Protein AF-A0A1F4C5G9-F1 (afdb_monomer_lite)

Foldseek 3Di:
DDWDDPPPDTEAEEADPCADCQQLLNFDDDDPDQWGHHLQDLYIYGHPLQVQFVLVVQLRNLLSVVLVVQLCVQLVVQVVVLVVVPDPDDVVSVVSNVVSSVCSSNRSSVCSVPPLVSVLVSLLVSNLRSQVAGGNVRHGDDLQNSLCVSCDRRSVNVDDSVRSSVSNVDD

pLDDT: mean 82.85, std 14.0, range [36.97, 96.06]

Radius of gyration: 17.86 Å; chains: 1; bounding box: 40×37×50 Å

Sequence (171 aa):
MKMRNLGLLPVPVFYTERVPSLAAGGAGQGAPSKGGVPWFAPVILLRPECHGNEGILQHELEHVRQWWTSFFLTGGLVILNLCAVRVAFGETFWQAAFLGLWFSWLAHPLLYRASRRYRRWSEIRAYRVQLRYPDTRGVKMSLSAAAELLAGPRYRLGLQFKEARSLLAEE

Secondary structure (DSSP, 8-state):
-EEEEETTEEEEEEE-S---TTTTTT--SSS--SEE--TTSS-EEE-GGGTT-HHHHHHHHHHHHHHHHHHHHHHHHHHHHHHHT-S--H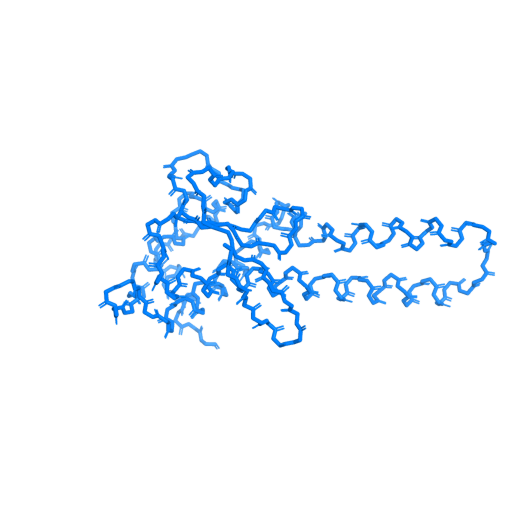HHHHHHHHHHHHHHHHHHHHHHHH-HHHHHHHHHHHHHHHTTSB-TTSPBPPHHHHHHHHHSGGG-----HHHHHHHHH--

Structure (mmCIF, N/CA/C/O backbone):
data_AF-A0A1F4C5G9-F1
#
_entry.id   AF-A0A1F4C5G9-F1
#
loop_
_atom_site.group_PDB
_atom_site.id
_atom_site.type_symbol
_atom_site.label_atom_id
_atom_site.label_alt_id
_atom_site.label_comp_id
_atom_site.label_asym_id
_atom_site.label_entity_id
_atom_site.label_seq_id
_atom_site.pdbx_PDB_ins_code
_atom_site.Cartn_x
_atom_site.Cartn_y
_atom_site.Cartn_z
_atom_site.occupancy
_atom_site.B_iso_or_equiv
_atom_site.auth_seq_id
_atom_site.auth_comp_id
_atom_site.auth_asym_id
_atom_site.auth_atom_id
_atom_site.pdbx_PDB_model_num
ATOM 1 N N . MET A 1 1 ? -2.512 -21.180 5.631 1.00 71.12 1 MET A N 1
ATOM 2 C CA . MET A 1 1 ? -2.436 -20.244 4.487 1.00 71.12 1 MET A CA 1
ATOM 3 C C . MET A 1 1 ? -3.842 -20.050 3.948 1.00 71.12 1 MET A C 1
ATOM 5 O O . MET A 1 1 ? -4.538 -21.046 3.795 1.00 71.12 1 MET A O 1
ATOM 9 N N . LYS A 1 2 ? -4.275 -18.810 3.704 1.00 79.38 2 LYS A N 1
ATOM 10 C CA . LYS A 1 2 ? -5.558 -18.507 3.047 1.00 79.38 2 LYS A CA 1
ATOM 11 C C . LYS A 1 2 ? -5.278 -17.727 1.767 1.00 79.38 2 LYS A C 1
ATOM 13 O O . LYS A 1 2 ? -4.399 -16.875 1.762 1.00 79.38 2 LYS A O 1
ATOM 18 N N . MET A 1 3 ? -6.011 -18.017 0.700 1.00 79.88 3 MET A N 1
ATOM 19 C CA . MET A 1 3 ? -5.901 -17.284 -0.561 1.00 79.88 3 MET A CA 1
ATOM 20 C C . MET A 1 3 ? -6.998 -16.225 -0.630 1.00 79.88 3 MET A C 1
ATOM 22 O O . MET A 1 3 ? -8.155 -16.499 -0.298 1.00 79.88 3 MET A O 1
ATOM 26 N N . ARG A 1 4 ? -6.638 -15.011 -1.041 1.00 86.12 4 ARG A N 1
ATOM 27 C CA . ARG A 1 4 ? -7.590 -13.955 -1.406 1.00 86.12 4 ARG A CA 1
ATOM 28 C C . ARG A 1 4 ? -7.362 -13.560 -2.856 1.00 86.12 4 ARG A C 1
ATOM 30 O O . ARG A 1 4 ? -6.245 -13.658 -3.342 1.00 86.12 4 ARG A O 1
ATOM 37 N N . ASN A 1 5 ? -8.413 -13.105 -3.525 1.00 79.19 5 ASN A N 1
ATOM 38 C CA . ASN A 1 5 ? -8.326 -12.669 -4.913 1.00 79.19 5 ASN A CA 1
ATOM 39 C C . ASN A 1 5 ? -8.443 -11.150 -4.968 1.00 79.19 5 ASN A C 1
ATOM 41 O O . ASN A 1 5 ? -9.412 -10.582 -4.463 1.00 79.19 5 ASN A O 1
ATOM 45 N N . LEU A 1 6 ? -7.465 -10.505 -5.597 1.00 74.75 6 LEU A N 1
ATOM 46 C CA . LEU A 1 6 ? -7.537 -9.105 -5.987 1.00 74.75 6 LEU A CA 1
ATOM 47 C C . LEU A 1 6 ? -7.782 -9.054 -7.500 1.00 74.75 6 LEU A C 1
ATOM 49 O O . LEU A 1 6 ? -6.847 -9.022 -8.302 1.00 74.75 6 LEU A O 1
ATOM 53 N N . GLY A 1 7 ? -9.053 -9.127 -7.896 1.00 81.00 7 GLY A N 1
ATOM 54 C CA . GLY A 1 7 ? -9.411 -9.415 -9.286 1.00 81.00 7 GLY A CA 1
ATOM 55 C C . GLY A 1 7 ? -8.933 -10.817 -9.673 1.00 81.00 7 GLY A C 1
ATOM 56 O O . GLY A 1 7 ? -9.350 -11.794 -9.058 1.00 81.00 7 GLY A O 1
ATOM 57 N N . LEU A 1 8 ? -8.032 -10.905 -10.654 1.00 74.88 8 LEU A N 1
ATOM 58 C CA . LEU A 1 8 ? -7.428 -12.166 -11.109 1.00 74.88 8 LEU A CA 1
ATOM 59 C C . LEU A 1 8 ? -6.122 -12.525 -10.380 1.00 74.88 8 LEU A C 1
ATOM 61 O O . LEU A 1 8 ? -5.556 -13.583 -10.638 1.00 74.88 8 LEU A O 1
ATOM 65 N N . LEU A 1 9 ? -5.622 -11.657 -9.493 1.00 81.38 9 LEU A N 1
ATOM 66 C CA . LEU A 1 9 ? -4.336 -11.861 -8.831 1.00 81.38 9 LEU A CA 1
ATOM 67 C C . LEU A 1 9 ? -4.530 -12.586 -7.492 1.00 81.38 9 LEU A C 1
ATOM 69 O O . LEU A 1 9 ? -5.156 -12.021 -6.585 1.00 81.38 9 LEU A O 1
ATOM 73 N N . PRO A 1 10 ? -4.003 -13.814 -7.338 1.00 84.50 10 PRO A N 1
ATOM 74 C CA . PRO A 1 10 ? -4.024 -14.509 -6.064 1.00 84.50 10 PRO A CA 1
ATOM 75 C C . PRO A 1 10 ? -3.060 -13.838 -5.078 1.00 84.50 10 PRO A C 1
ATOM 77 O O . PRO A 1 10 ? -1.890 -13.616 -5.380 1.00 84.50 10 PRO A O 1
ATOM 80 N N . VAL A 1 11 ? -3.548 -13.552 -3.875 1.00 88.62 11 VAL A N 1
ATOM 81 C CA . VAL A 1 11 ? -2.787 -12.959 -2.775 1.00 88.62 11 VAL A CA 1
ATOM 82 C C . VAL A 1 11 ? -2.706 -13.971 -1.632 1.00 88.62 11 VAL A C 1
ATOM 84 O O . VAL A 1 11 ? -3.717 -14.230 -0.964 1.00 88.62 11 VAL A O 1
ATOM 87 N N . PRO A 1 12 ? -1.523 -14.564 -1.393 1.00 89.00 12 PRO A N 1
ATOM 88 C CA . PRO A 1 12 ? -1.303 -15.434 -0.251 1.00 89.00 12 PRO A CA 1
ATOM 89 C C . PRO A 1 12 ? -1.381 -14.648 1.060 1.00 89.00 12 PRO A C 1
ATOM 91 O O . PRO A 1 12 ? -0.717 -13.623 1.228 1.00 89.00 12 PRO A O 1
ATOM 94 N N . VAL A 1 13 ? -2.168 -15.158 2.005 1.00 89.12 13 VAL A 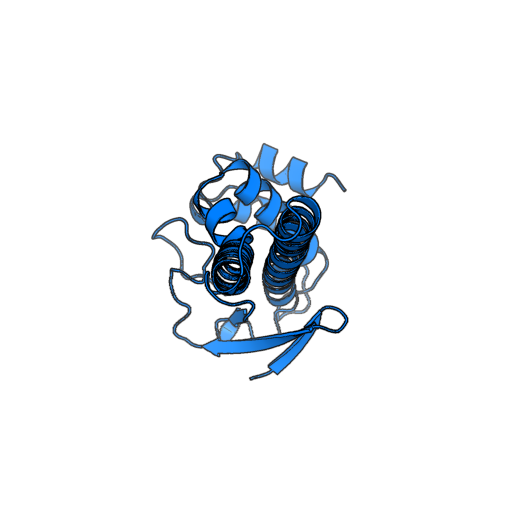N 1
ATOM 95 C CA . VAL A 1 13 ? -2.279 -14.634 3.369 1.00 89.12 13 VAL A CA 1
ATOM 96 C C . VAL A 1 13 ? -1.735 -15.673 4.345 1.00 89.12 13 VAL A C 1
ATOM 98 O O . VAL A 1 13 ? -2.239 -16.804 4.435 1.00 89.12 13 VAL A O 1
ATOM 101 N N . PHE A 1 14 ? -0.715 -15.280 5.102 1.00 88.81 14 PHE A N 1
ATOM 102 C CA . PHE A 1 14 ? -0.106 -16.090 6.148 1.00 88.81 14 PHE A CA 1
ATOM 103 C C . PHE A 1 14 ? -0.348 -15.461 7.513 1.00 88.81 14 PHE A C 1
ATOM 105 O O . PHE A 1 14 ? -0.198 -14.255 7.695 1.00 88.81 14 PHE A O 1
ATOM 112 N N . TYR A 1 15 ? -0.688 -16.308 8.478 1.00 86.56 15 TYR A N 1
ATOM 113 C CA . TYR A 1 15 ? -0.781 -15.928 9.878 1.00 86.56 15 TYR A CA 1
ATOM 114 C C . TYR A 1 15 ? 0.490 -16.401 10.576 1.00 86.56 15 TYR A C 1
ATOM 116 O O . TYR A 1 15 ? 0.819 -17.584 10.506 1.00 86.56 15 TYR A O 1
ATOM 124 N N . THR A 1 16 ? 1.236 -15.482 11.181 1.00 84.81 16 THR A N 1
ATOM 125 C CA . THR A 1 16 ? 2.522 -15.774 11.819 1.00 84.81 16 THR A CA 1
ATOM 126 C C . THR A 1 16 ? 2.743 -14.882 13.031 1.00 84.81 16 THR A C 1
ATOM 128 O O . THR A 1 16 ? 2.442 -13.690 13.007 1.00 84.81 16 THR A O 1
ATOM 131 N N . GLU A 1 17 ? 3.316 -15.450 14.091 1.00 81.00 17 GLU A N 1
ATOM 132 C CA . GLU A 1 17 ? 3.724 -14.701 15.287 1.00 81.00 17 GLU A CA 1
ATOM 133 C C . GLU A 1 17 ? 4.866 -13.716 14.997 1.00 81.00 17 GLU A C 1
ATOM 135 O O . GLU A 1 17 ? 5.047 -12.700 15.677 1.00 81.00 17 GLU A O 1
ATOM 140 N N . ARG A 1 18 ? 5.640 -14.008 13.945 1.00 74.75 18 ARG A N 1
ATOM 141 C CA . ARG A 1 18 ? 6.788 -13.218 13.503 1.00 74.75 18 ARG A CA 1
ATOM 142 C C . ARG A 1 18 ? 6.415 -12.422 12.261 1.00 74.75 18 ARG A C 1
ATOM 144 O O . ARG A 1 18 ? 6.806 -12.780 11.153 1.00 74.75 18 ARG A O 1
ATOM 151 N N . VAL A 1 19 ? 5.673 -11.333 12.446 1.00 69.19 19 VAL A N 1
ATOM 152 C CA . VAL A 1 19 ? 5.520 -10.309 11.402 1.00 69.19 19 VAL A CA 1
ATOM 153 C C . VAL A 1 19 ? 6.820 -9.493 11.373 1.00 69.19 19 VAL A C 1
ATOM 155 O O . VAL A 1 19 ? 7.129 -8.834 12.370 1.00 69.19 19 VAL A O 1
ATOM 158 N N . PRO A 1 20 ? 7.623 -9.545 10.291 1.00 62.38 20 PRO A N 1
ATOM 159 C CA . PRO A 1 20 ? 8.875 -8.803 10.224 1.00 62.38 20 PRO A CA 1
ATOM 160 C C . PRO A 1 20 ? 8.619 -7.307 10.412 1.00 62.38 20 PRO A C 1
ATOM 162 O O . PRO A 1 20 ? 7.691 -6.756 9.817 1.00 62.38 20 PRO A O 1
ATOM 165 N N . SER A 1 21 ? 9.490 -6.619 11.152 1.00 53.44 21 SER A N 1
ATOM 166 C CA . SER A 1 21 ? 9.451 -5.151 11.279 1.00 53.44 21 SER A CA 1
ATOM 167 C C . SER A 1 21 ? 9.504 -4.436 9.919 1.00 53.44 21 SER A C 1
ATOM 169 O O . SER A 1 21 ? 9.037 -3.310 9.789 1.00 53.44 21 SER A O 1
ATOM 171 N N . LEU A 1 22 ? 10.033 -5.113 8.892 1.00 49.50 22 LEU A N 1
ATOM 172 C CA . LEU A 1 22 ? 10.102 -4.654 7.505 1.00 49.50 22 LEU A CA 1
ATOM 173 C C . LEU A 1 22 ? 8.849 -4.957 6.661 1.00 49.50 22 LEU A C 1
ATOM 175 O O . LEU A 1 22 ? 8.696 -4.351 5.606 1.00 49.50 22 LEU A O 1
ATOM 179 N N . ALA A 1 23 ? 7.977 -5.880 7.084 1.00 47.69 23 ALA A N 1
ATOM 180 C CA . ALA A 1 23 ? 6.657 -6.079 6.471 1.00 47.69 23 ALA A CA 1
ATOM 181 C C . ALA A 1 23 ? 5.646 -5.056 7.006 1.00 47.69 23 ALA A C 1
ATOM 183 O O . ALA A 1 23 ? 4.705 -4.662 6.332 1.00 47.69 23 ALA A O 1
ATOM 184 N N . ALA A 1 24 ? 5.885 -4.563 8.216 1.00 49.09 24 ALA A N 1
ATOM 185 C CA . ALA A 1 24 ? 5.101 -3.530 8.859 1.00 49.09 24 ALA A CA 1
ATOM 186 C C . ALA A 1 24 ? 5.448 -2.127 8.339 1.00 49.09 24 ALA A C 1
ATOM 188 O O . ALA A 1 24 ? 5.983 -1.336 9.109 1.00 49.09 24 ALA A O 1
ATOM 189 N N . GLY A 1 25 ? 5.184 -1.828 7.059 1.00 44.47 25 GLY A N 1
ATOM 190 C CA . GLY A 1 25 ? 5.219 -0.461 6.512 1.00 44.47 25 GLY A CA 1
ATOM 191 C C . GLY A 1 25 ? 6.369 0.377 7.072 1.00 44.47 25 GLY A C 1
ATOM 192 O O . GLY A 1 25 ? 6.144 1.292 7.857 1.00 44.47 25 GLY A O 1
ATOM 193 N N . GLY A 1 26 ? 7.607 -0.020 6.750 1.00 40.69 26 GLY A N 1
ATOM 194 C CA . GLY A 1 26 ? 8.842 0.389 7.424 1.00 40.69 26 GLY A CA 1
ATOM 195 C C . GLY A 1 26 ? 8.910 1.857 7.858 1.00 40.69 26 GLY A C 1
ATOM 196 O O . GLY A 1 26 ? 9.412 2.731 7.143 1.00 40.69 26 GLY A O 1
ATOM 197 N N . ALA A 1 27 ? 8.490 2.118 9.090 1.00 37.22 27 ALA A N 1
ATOM 198 C CA . ALA A 1 27 ? 8.728 3.350 9.809 1.00 37.22 27 ALA A CA 1
ATOM 199 C C . ALA A 1 27 ? 8.498 3.106 11.315 1.00 37.22 27 ALA A C 1
ATOM 201 O O . ALA A 1 27 ? 7.441 2.670 11.744 1.00 37.22 27 ALA A O 1
ATOM 202 N N . GLY A 1 28 ? 9.545 3.338 12.112 1.00 40.69 28 GLY A N 1
ATOM 203 C CA . GLY A 1 28 ? 9.494 3.362 13.577 1.00 40.69 28 GLY A CA 1
ATOM 204 C C . GLY A 1 28 ? 9.604 2.008 14.290 1.00 40.69 28 GLY A C 1
ATOM 205 O O . GLY A 1 28 ? 8.763 1.127 14.147 1.00 40.69 28 GLY A O 1
ATOM 206 N N . GLN A 1 29 ? 10.624 1.879 15.145 1.00 36.97 29 GLN A N 1
ATOM 207 C CA . GLN A 1 29 ? 10.524 1.043 16.345 1.00 36.97 29 GLN A CA 1
ATOM 208 C C . GLN A 1 29 ? 9.420 1.649 17.230 1.00 36.97 29 GLN A C 1
ATOM 210 O O . GLN A 1 29 ? 9.436 2.862 17.435 1.00 36.97 29 GLN A O 1
ATOM 215 N N . GLY A 1 30 ? 8.465 0.854 17.731 1.00 40.16 30 GLY A N 1
ATOM 216 C CA . GLY A 1 30 ? 7.550 1.357 18.769 1.00 40.16 30 GLY A CA 1
ATOM 217 C C . GLY A 1 30 ? 6.138 0.776 18.882 1.00 40.16 30 GLY A C 1
ATOM 218 O O . GLY A 1 30 ? 5.445 1.144 19.820 1.00 40.16 30 GLY A O 1
ATOM 219 N N . ALA A 1 31 ? 5.679 -0.126 18.011 1.00 38.78 31 ALA A N 1
ATOM 220 C CA . ALA A 1 31 ? 4.435 -0.867 18.261 1.00 38.78 31 ALA A CA 1
ATOM 221 C C . ALA A 1 31 ? 4.433 -2.213 17.521 1.00 38.78 31 ALA A C 1
ATOM 223 O O . ALA A 1 31 ? 4.882 -2.258 16.371 1.00 38.78 31 ALA A O 1
ATOM 224 N N . PRO A 1 32 ? 3.927 -3.307 18.121 1.00 47.75 32 PRO A N 1
ATOM 225 C CA . PRO A 1 32 ? 3.724 -4.551 17.393 1.00 47.75 32 PRO A CA 1
ATOM 226 C C . PRO A 1 32 ? 2.718 -4.298 16.266 1.00 47.75 32 PRO A C 1
ATOM 228 O O . PRO A 1 32 ? 1.563 -3.942 16.499 1.00 47.75 32 PRO A O 1
ATOM 231 N N . SER A 1 33 ? 3.157 -4.460 15.019 1.00 59.88 33 SER A N 1
ATOM 232 C CA . SER A 1 33 ? 2.243 -4.410 13.887 1.00 59.88 33 SER A CA 1
ATOM 233 C C . SER A 1 33 ? 1.288 -5.596 13.954 1.00 59.88 33 SER A C 1
ATOM 235 O O . SER A 1 33 ? 1.692 -6.732 14.212 1.00 59.88 33 SER A O 1
ATOM 237 N N . LYS A 1 34 ? 0.002 -5.328 13.728 1.00 67.75 34 LYS A N 1
ATOM 238 C CA . LYS A 1 34 ? -1.028 -6.366 13.594 1.00 67.75 34 LYS A CA 1
ATOM 239 C C . LYS A 1 34 ? -0.889 -7.158 12.285 1.00 67.75 34 LYS A C 1
ATOM 241 O O . LYS A 1 34 ? -1.338 -8.298 12.194 1.00 67.75 34 LYS A O 1
ATOM 246 N N . GLY A 1 35 ? -0.217 -6.567 11.303 1.00 69.88 35 GLY A N 1
ATOM 247 C CA . GLY A 1 35 ? 0.036 -7.138 9.994 1.00 69.88 35 GLY A CA 1
ATOM 248 C C . GLY A 1 35 ? 0.973 -6.270 9.165 1.00 69.88 35 GLY A C 1
ATOM 249 O O . GLY A 1 35 ? 1.473 -5.244 9.651 1.00 69.88 35 GLY A O 1
ATOM 250 N N . GLY A 1 36 ? 1.257 -6.739 7.956 1.00 71.56 36 GLY A N 1
ATOM 251 C CA . GLY A 1 36 ? 2.043 -6.010 6.981 1.00 71.56 36 GLY A CA 1
ATOM 252 C C . GLY A 1 36 ? 2.280 -6.780 5.681 1.00 71.56 36 GLY A C 1
ATOM 253 O O . GLY A 1 36 ? 2.262 -8.016 5.657 1.00 71.56 36 GLY A O 1
ATOM 254 N N . VAL A 1 37 ? 2.581 -6.041 4.616 1.00 68.06 37 VAL A N 1
ATOM 255 C CA . VAL A 1 37 ? 3.078 -6.574 3.342 1.00 68.06 37 VAL A CA 1
ATOM 256 C C . VAL A 1 37 ? 4.610 -6.492 3.322 1.00 68.06 37 VAL A C 1
ATOM 258 O O . VAL A 1 37 ? 5.166 -5.399 3.463 1.00 68.06 37 VAL A O 1
ATOM 261 N N . PRO A 1 38 ? 5.341 -7.613 3.159 1.00 67.19 38 PRO A N 1
ATOM 262 C CA . PRO A 1 38 ? 6.789 -7.597 3.004 1.00 67.19 38 PRO A CA 1
ATOM 263 C C . PRO A 1 38 ? 7.208 -6.676 1.862 1.00 67.19 38 PRO A C 1
ATOM 265 O O . PRO A 1 38 ? 6.656 -6.732 0.768 1.00 67.19 38 PRO A O 1
ATOM 268 N N . TRP A 1 39 ? 8.252 -5.880 2.083 1.00 66.44 39 TRP A N 1
ATOM 269 C CA . TRP A 1 39 ? 8.747 -4.944 1.071 1.00 66.44 39 TRP A CA 1
ATOM 270 C C . TRP A 1 39 ? 9.137 -5.608 -0.261 1.00 66.44 39 TRP A C 1
ATOM 272 O O . TRP A 1 39 ? 9.170 -4.930 -1.277 1.00 66.44 39 TRP A O 1
ATOM 282 N N . PHE A 1 40 ? 9.433 -6.908 -0.276 1.00 68.31 40 PHE A N 1
ATOM 283 C CA . PHE A 1 40 ? 9.900 -7.636 -1.457 1.00 68.31 40 PHE A CA 1
ATOM 284 C C . PHE A 1 40 ? 8.831 -8.510 -2.127 1.00 68.31 40 PHE A C 1
ATOM 286 O O . PHE A 1 40 ? 9.151 -9.151 -3.125 1.00 68.31 40 PHE A O 1
ATOM 293 N N . ALA A 1 41 ? 7.599 -8.595 -1.606 1.00 76.25 41 ALA A N 1
ATOM 294 C CA . ALA A 1 41 ? 6.600 -9.508 -2.165 1.00 76.25 41 ALA A CA 1
ATOM 295 C C . ALA A 1 41 ? 5.145 -9.060 -1.923 1.00 76.25 41 ALA A C 1
ATOM 297 O O . ALA A 1 41 ? 4.825 -8.626 -0.817 1.00 76.25 41 ALA A O 1
ATOM 298 N N . PRO A 1 42 ? 4.234 -9.268 -2.898 1.00 84.94 42 PRO A N 1
ATOM 299 C CA . PRO A 1 42 ? 2.795 -9.026 -2.757 1.00 84.94 42 PRO A CA 1
ATOM 300 C C . PRO A 1 42 ? 2.105 -10.139 -1.944 1.00 84.94 42 PRO A C 1
ATOM 302 O O . PRO A 1 42 ? 1.192 -10.818 -2.410 1.00 84.94 42 PRO A O 1
ATOM 305 N N . VAL A 1 43 ? 2.576 -10.352 -0.718 1.00 87.31 43 VAL A N 1
ATOM 306 C CA . VAL A 1 43 ? 2.092 -11.360 0.232 1.00 87.31 43 VAL A CA 1
ATOM 307 C C . VAL A 1 43 ? 1.619 -10.649 1.491 1.00 87.31 43 VAL A C 1
ATOM 309 O O . VAL A 1 43 ? 2.223 -9.668 1.907 1.00 87.31 43 VAL A O 1
ATOM 312 N N . ILE A 1 44 ? 0.564 -11.143 2.131 1.00 88.69 44 ILE A N 1
ATOM 313 C CA . ILE A 1 44 ? 0.067 -10.559 3.378 1.00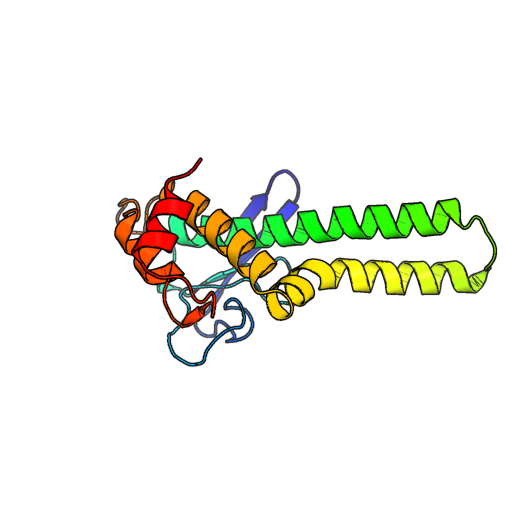 88.69 44 ILE A CA 1
ATOM 314 C C . ILE A 1 44 ? 0.516 -11.419 4.555 1.00 88.69 44 ILE A C 1
ATOM 316 O O . ILE A 1 44 ? 0.237 -12.620 4.599 1.00 88.69 44 ILE A O 1
ATOM 320 N N . LEU A 1 45 ? 1.172 -10.792 5.532 1.00 88.19 45 LEU A N 1
ATOM 321 C CA . LEU A 1 45 ? 1.520 -11.403 6.811 1.00 88.19 45 LEU A CA 1
ATOM 322 C C . LEU A 1 45 ? 0.689 -10.753 7.919 1.00 88.19 45 LEU A C 1
ATOM 324 O O . LEU A 1 45 ? 0.812 -9.557 8.166 1.00 88.19 45 LEU A O 1
ATOM 328 N N . LEU A 1 46 ? -0.141 -11.533 8.605 1.00 86.19 46 LEU A N 1
ATOM 329 C CA . LEU A 1 46 ? -0.951 -11.078 9.739 1.00 86.19 46 LEU A CA 1
ATOM 330 C C . LEU A 1 46 ? -0.541 -11.804 11.020 1.00 86.19 46 LEU A C 1
ATOM 332 O O . LEU A 1 46 ? -0.106 -12.955 10.974 1.00 86.19 46 LEU A O 1
ATOM 336 N N . ARG A 1 47 ? -0.739 -11.171 12.180 1.00 85.50 47 ARG A N 1
ATOM 337 C CA . ARG A 1 47 ? -0.699 -11.898 13.458 1.00 85.50 47 ARG A CA 1
ATOM 338 C C . ARG A 1 47 ? -1.896 -12.843 13.568 1.00 85.50 47 ARG A C 1
ATOM 340 O O . ARG A 1 47 ? -2.970 -12.491 13.070 1.00 85.50 47 ARG A O 1
ATOM 347 N N . PRO A 1 48 ? -1.772 -13.997 14.246 1.00 86.06 48 PRO A N 1
ATOM 348 C CA . PRO A 1 48 ? -2.894 -14.919 14.437 1.00 86.06 48 PRO A CA 1
ATOM 349 C C . PRO A 1 48 ? -4.118 -14.266 15.092 1.00 86.06 48 PRO A C 1
ATOM 351 O O . PRO A 1 48 ? -5.244 -14.547 14.697 1.00 86.06 48 PRO A O 1
ATOM 354 N N . GLU A 1 49 ? -3.908 -13.296 15.984 1.00 82.94 49 GLU A N 1
ATOM 355 C CA . GLU A 1 49 ? -4.961 -12.482 16.618 1.00 82.94 49 GLU A CA 1
ATOM 356 C C . GLU A 1 49 ? -5.853 -11.720 15.618 1.00 82.94 49 GLU A C 1
ATOM 358 O O . GLU A 1 49 ? -6.976 -11.332 15.930 1.00 82.94 49 GLU A O 1
ATOM 363 N N . CYS A 1 50 ? -5.355 -11.474 14.403 1.00 84.88 50 CYS A N 1
ATOM 364 C CA . CYS A 1 50 ? -6.086 -10.780 13.344 1.00 84.88 50 CYS A CA 1
ATOM 365 C C . CYS A 1 50 ? -6.906 -11.734 12.470 1.00 84.88 50 CYS A C 1
ATOM 367 O O . CYS A 1 50 ? -7.478 -11.313 11.461 1.00 84.88 50 CYS A O 1
ATOM 369 N N . HIS A 1 51 ? -6.961 -13.021 12.813 1.00 85.69 51 HIS A N 1
ATOM 370 C CA . HIS A 1 51 ? -7.802 -13.974 12.111 1.00 85.69 51 HIS A CA 1
ATOM 371 C C . HIS A 1 51 ? -9.276 -13.553 12.215 1.00 85.69 51 HIS A C 1
ATOM 373 O O . HIS A 1 51 ? -9.810 -13.368 13.303 1.00 85.69 51 HIS A O 1
ATOM 379 N N . GLY A 1 52 ? -9.928 -13.360 11.066 1.00 85.06 52 GLY A N 1
ATOM 380 C CA . GLY A 1 52 ? -11.296 -12.834 10.996 1.00 85.06 52 GLY A CA 1
ATOM 381 C C . GLY A 1 52 ? -11.417 -11.306 11.079 1.00 85.06 52 GLY A C 1
ATOM 382 O O . GLY A 1 52 ? -12.526 -10.795 10.984 1.00 85.06 52 GLY A O 1
ATOM 383 N N . ASN A 1 53 ? -10.313 -10.558 11.209 1.00 89.25 53 ASN A N 1
ATOM 384 C CA . ASN A 1 53 ? -10.341 -9.097 11.128 1.00 89.25 53 ASN A CA 1
ATOM 385 C C . ASN A 1 53 ? -10.347 -8.646 9.659 1.00 89.25 53 ASN A C 1
ATOM 387 O O . ASN A 1 53 ? -9.288 -8.469 9.050 1.00 89.25 53 ASN A O 1
ATOM 391 N N . GLU A 1 54 ? -11.535 -8.482 9.079 1.00 91.75 54 GLU A N 1
ATOM 392 C CA . GLU A 1 54 ? -11.664 -8.113 7.666 1.00 91.75 54 GLU A CA 1
ATOM 393 C C . GLU A 1 54 ? -11.141 -6.692 7.404 1.00 91.75 54 GLU A C 1
ATOM 395 O O . GLU A 1 54 ? -10.494 -6.465 6.389 1.00 91.75 54 GLU A O 1
ATOM 400 N N . GLY A 1 55 ? -11.305 -5.759 8.347 1.00 90.38 55 GLY A N 1
ATOM 401 C CA . GLY A 1 55 ? -10.742 -4.408 8.260 1.00 90.38 55 GLY A CA 1
ATOM 402 C C . GLY A 1 55 ? -9.229 -4.393 8.045 1.00 90.38 55 GLY A C 1
ATOM 403 O O . GLY A 1 55 ? -8.743 -3.770 7.100 1.00 90.38 55 GLY A O 1
ATOM 404 N N . ILE A 1 56 ? -8.476 -5.099 8.892 1.00 89.56 56 ILE A N 1
ATOM 405 C CA . ILE A 1 56 ? -7.012 -5.184 8.764 1.00 89.56 56 ILE A CA 1
ATOM 406 C C . ILE A 1 56 ? -6.624 -5.930 7.489 1.00 89.56 56 ILE A C 1
ATOM 408 O O . ILE A 1 56 ? -5.709 -5.514 6.789 1.00 89.56 56 ILE A O 1
ATOM 412 N N . LEU A 1 57 ? -7.325 -7.011 7.147 1.00 90.38 57 LEU A N 1
ATOM 413 C CA . LEU A 1 57 ? -7.038 -7.735 5.913 1.00 90.38 57 LEU A CA 1
ATOM 414 C C . LEU A 1 57 ? -7.196 -6.838 4.675 1.00 90.38 57 LEU A C 1
ATOM 416 O O . LEU A 1 57 ? -6.355 -6.876 3.780 1.00 90.38 57 LEU A O 1
ATOM 420 N N . GLN A 1 58 ? -8.253 -6.030 4.626 1.00 91.69 58 GLN A N 1
ATOM 421 C CA . GLN A 1 58 ? -8.528 -5.135 3.504 1.00 91.69 58 GLN A CA 1
ATOM 422 C C . GLN A 1 58 ? -7.536 -3.966 3.434 1.00 91.69 58 GLN A C 1
ATOM 424 O O . GLN A 1 58 ? -7.168 -3.551 2.337 1.00 91.69 58 GLN A O 1
ATOM 429 N N . HIS A 1 59 ? -7.031 -3.498 4.581 1.00 92.12 59 HIS A N 1
ATOM 430 C CA . HIS A 1 59 ? -5.903 -2.562 4.640 1.00 92.12 59 HIS A CA 1
ATOM 431 C C . HIS A 1 59 ? -4.664 -3.132 3.931 1.00 92.12 59 HIS A C 1
ATOM 433 O O . HIS A 1 59 ? -4.117 -2.512 3.022 1.00 92.12 59 HIS A O 1
ATOM 439 N N . GLU A 1 60 ? -4.251 -4.349 4.294 1.00 89.94 60 GLU A N 1
ATOM 440 C CA . GLU A 1 60 ? -3.064 -4.979 3.701 1.00 89.94 60 GLU A CA 1
ATOM 441 C C . GLU A 1 60 ? -3.279 -5.353 2.223 1.00 89.94 60 GLU A C 1
ATOM 443 O O . GLU A 1 60 ? -2.365 -5.240 1.405 1.00 89.94 60 GLU A O 1
ATOM 448 N N . LEU A 1 61 ? -4.501 -5.745 1.841 1.00 91.38 61 LEU A N 1
ATOM 449 C CA . LEU A 1 61 ? -4.860 -5.980 0.437 1.00 91.38 61 LEU A CA 1
ATOM 450 C C . LEU A 1 61 ? -4.736 -4.713 -0.410 1.00 91.38 61 LEU A C 1
ATOM 452 O O . LEU A 1 61 ? -4.326 -4.801 -1.568 1.00 91.38 61 LEU A O 1
ATOM 456 N N . GLU A 1 62 ? -5.049 -3.542 0.145 1.00 92.94 62 GLU A N 1
ATOM 457 C CA . GLU A 1 62 ? -4.864 -2.275 -0.557 1.00 92.94 62 GLU A CA 1
ATOM 458 C C . GLU A 1 62 ? -3.374 -1.987 -0.80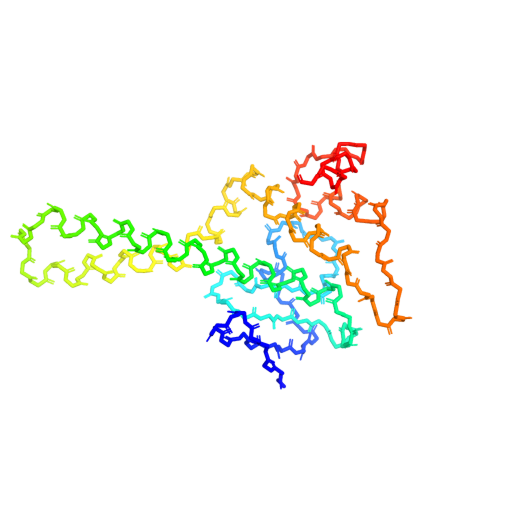6 1.00 92.94 62 GLU A C 1
ATOM 460 O O . GLU A 1 62 ? -3.018 -1.554 -1.900 1.00 92.94 62 GLU A O 1
ATOM 465 N N . HIS A 1 63 ? -2.472 -2.324 0.119 1.00 91.75 63 HIS A N 1
ATOM 466 C CA . HIS A 1 63 ? -1.030 -2.244 -0.148 1.00 91.75 63 HIS A CA 1
ATOM 467 C C . HIS A 1 63 ? -0.575 -3.228 -1.229 1.00 91.75 63 HIS A C 1
ATOM 469 O O . HIS A 1 63 ? 0.190 -2.850 -2.116 1.00 91.75 63 HIS A O 1
ATOM 475 N N . VAL A 1 64 ? -1.098 -4.459 -1.241 1.00 91.75 64 VAL A N 1
ATOM 476 C CA . VAL A 1 64 ? -0.837 -5.405 -2.341 1.00 91.75 64 VAL A CA 1
ATOM 477 C C . VAL A 1 64 ? -1.365 -4.864 -3.676 1.00 91.75 64 VAL A C 1
ATOM 479 O O . VAL A 1 64 ? -0.694 -4.969 -4.705 1.00 91.75 64 VAL A O 1
ATOM 482 N N . ARG A 1 65 ? -2.533 -4.214 -3.680 1.00 92.25 65 ARG A N 1
ATOM 483 C CA . ARG A 1 65 ? -3.079 -3.543 -4.865 1.00 92.25 65 ARG A CA 1
ATOM 484 C C . ARG A 1 65 ? -2.182 -2.408 -5.339 1.00 92.25 65 ARG A C 1
ATOM 486 O O . ARG A 1 65 ? -1.931 -2.299 -6.540 1.00 92.25 65 ARG A O 1
ATOM 493 N N . GLN A 1 66 ? -1.696 -1.568 -4.433 1.00 92.94 66 GLN A N 1
ATOM 494 C CA . GLN A 1 66 ? -0.761 -0.488 -4.749 1.00 92.94 66 GLN A CA 1
ATOM 495 C C . GLN A 1 66 ? 0.562 -1.036 -5.290 1.00 92.94 66 GLN A C 1
ATOM 497 O O . GLN A 1 66 ? 1.117 -0.459 -6.228 1.00 92.94 66 GLN A O 1
ATOM 502 N N . TRP A 1 67 ? 1.028 -2.164 -4.751 1.00 92.94 67 TRP A N 1
ATOM 503 C CA . TRP A 1 67 ? 2.215 -2.872 -5.211 1.00 92.94 67 TRP A CA 1
ATOM 504 C C . TRP A 1 67 ? 2.052 -3.311 -6.672 1.00 92.94 67 TRP A C 1
ATOM 506 O O . TRP A 1 67 ? 2.815 -2.868 -7.529 1.00 92.94 67 TRP A O 1
ATOM 516 N N . TRP A 1 68 ? 0.985 -4.054 -6.991 1.00 92.44 68 TRP A N 1
ATOM 517 C CA . TRP A 1 68 ? 0.703 -4.493 -8.364 1.00 92.44 68 TRP A CA 1
ATOM 518 C C . TRP A 1 68 ? 0.449 -3.329 -9.319 1.00 92.44 68 TRP A C 1
ATOM 520 O O . TRP A 1 68 ? 0.938 -3.334 -10.444 1.00 92.44 68 TRP A O 1
ATOM 530 N N . THR A 1 69 ? -0.271 -2.300 -8.868 1.00 92.31 69 THR A N 1
ATOM 531 C CA . THR A 1 69 ? -0.515 -1.093 -9.672 1.00 92.31 69 THR A CA 1
ATOM 532 C C . THR A 1 69 ? 0.805 -0.415 -10.037 1.00 92.31 69 THR A C 1
ATOM 534 O O . THR A 1 69 ? 1.017 -0.062 -11.193 1.00 92.31 69 THR A O 1
ATOM 537 N N . SER A 1 70 ? 1.717 -0.274 -9.070 1.00 92.00 70 SER A N 1
ATOM 538 C CA . SER A 1 70 ? 3.045 0.303 -9.301 1.00 92.00 70 SER A CA 1
ATOM 539 C C . SER A 1 70 ? 3.881 -0.578 -10.229 1.00 92.00 70 SER A C 1
ATOM 541 O O . SER A 1 70 ? 4.520 -0.054 -11.141 1.00 92.00 70 SER A O 1
ATOM 543 N N . PHE A 1 71 ? 3.835 -1.900 -10.043 1.00 92.81 71 PHE A N 1
ATOM 544 C CA . PHE A 1 71 ? 4.528 -2.868 -10.889 1.00 92.81 71 PHE A CA 1
ATOM 545 C C . PHE A 1 71 ? 4.075 -2.776 -12.349 1.00 92.81 71 PHE A C 1
ATOM 547 O O . PHE A 1 71 ? 4.908 -2.580 -13.226 1.00 92.81 71 PHE A O 1
ATOM 554 N N . PHE A 1 72 ? 2.769 -2.841 -12.625 1.00 93.62 72 PHE A N 1
ATOM 555 C CA . PHE A 1 72 ? 2.266 -2.787 -14.000 1.00 93.62 72 PHE A CA 1
ATOM 556 C C . PHE A 1 72 ? 2.459 -1.416 -14.646 1.00 93.62 72 PHE A C 1
ATOM 558 O O . PHE A 1 72 ? 2.802 -1.350 -15.823 1.00 93.62 72 PHE A O 1
ATOM 565 N N . LEU A 1 73 ? 2.291 -0.324 -13.892 1.00 93.88 73 LEU A N 1
ATOM 566 C CA . LEU A 1 73 ? 2.516 1.023 -14.415 1.00 93.88 73 LEU A CA 1
ATOM 567 C C . LEU A 1 73 ? 3.985 1.220 -14.809 1.00 93.88 73 LEU A C 1
ATOM 569 O O . LEU A 1 73 ? 4.285 1.604 -15.935 1.00 93.88 73 LEU A O 1
ATOM 573 N N . THR A 1 74 ? 4.910 0.934 -13.894 1.00 92.62 74 THR A N 1
ATOM 574 C CA . THR A 1 74 ? 6.343 1.107 -14.164 1.00 92.62 74 THR A CA 1
ATOM 575 C C . THR A 1 74 ? 6.863 0.078 -15.162 1.00 92.62 74 THR A C 1
ATOM 577 O O . THR A 1 74 ? 7.653 0.437 -16.025 1.00 92.62 74 THR A O 1
ATOM 580 N N . GLY A 1 75 ? 6.385 -1.166 -15.107 1.00 91.56 75 GLY A N 1
ATOM 581 C CA . GLY A 1 75 ? 6.732 -2.216 -16.065 1.00 91.56 75 GLY A CA 1
ATOM 582 C C . GLY A 1 75 ? 6.246 -1.882 -17.472 1.00 91.56 75 GLY A C 1
ATOM 583 O O . GLY A 1 75 ? 6.999 -2.026 -18.430 1.00 91.56 75 GLY A O 1
ATOM 584 N N . GLY A 1 76 ? 5.033 -1.338 -17.601 1.00 91.69 76 GLY A N 1
ATOM 585 C CA . GLY A 1 76 ? 4.513 -0.825 -18.868 1.00 91.69 76 GLY A CA 1
ATOM 586 C C . GLY A 1 76 ? 5.361 0.318 -19.428 1.00 91.69 76 GLY A C 1
ATOM 587 O O . GLY A 1 76 ? 5.657 0.322 -20.618 1.00 91.69 76 GLY A O 1
ATOM 588 N N . LEU A 1 77 ? 5.819 1.244 -18.577 1.00 91.06 77 LEU A N 1
ATOM 589 C CA . LEU A 1 77 ? 6.737 2.317 -18.982 1.00 91.06 77 LEU A CA 1
ATOM 590 C C . LEU A 1 77 ? 8.113 1.786 -19.403 1.00 91.06 77 LEU A C 1
ATOM 592 O O . LEU A 1 77 ? 8.661 2.266 -20.392 1.00 91.06 77 LEU A O 1
ATOM 596 N N . VAL A 1 78 ? 8.656 0.793 -18.693 1.00 89.25 78 VAL A N 1
ATOM 597 C CA . VAL A 1 78 ? 9.907 0.112 -19.063 1.00 89.25 78 VAL A CA 1
ATOM 598 C C . VAL A 1 78 ? 9.759 -0.549 -20.431 1.00 89.25 78 VAL A C 1
ATOM 600 O O . VAL A 1 78 ? 10.579 -0.305 -21.309 1.00 89.25 78 VAL A O 1
ATOM 603 N N . ILE A 1 79 ? 8.697 -1.329 -20.647 1.00 86.12 79 ILE A N 1
ATOM 604 C CA . ILE A 1 79 ? 8.437 -1.996 -21.930 1.00 86.12 79 ILE A CA 1
ATOM 605 C C . ILE A 1 79 ? 8.261 -0.961 -23.043 1.00 86.12 79 ILE A C 1
ATOM 607 O O . ILE A 1 79 ? 8.897 -1.080 -24.085 1.00 86.12 79 ILE A O 1
ATOM 611 N N . LEU A 1 80 ? 7.457 0.082 -22.816 1.00 87.75 80 LEU A N 1
ATOM 612 C CA . LEU A 1 80 ? 7.251 1.153 -23.790 1.00 87.75 80 LEU A CA 1
ATOM 613 C C . LEU A 1 80 ? 8.570 1.843 -24.146 1.00 87.75 80 LEU A C 1
ATOM 615 O O . LEU A 1 80 ? 8.823 2.084 -25.322 1.00 87.75 80 LEU A O 1
ATOM 619 N N . ASN A 1 81 ? 9.418 2.131 -23.156 1.00 85.62 81 ASN A N 1
ATOM 620 C CA . ASN A 1 81 ? 10.732 2.722 -23.380 1.00 85.62 81 ASN A CA 1
ATOM 621 C C . ASN A 1 81 ? 11.636 1.784 -24.192 1.00 85.62 81 ASN A C 1
ATOM 623 O O . ASN A 1 81 ? 12.194 2.216 -25.193 1.00 85.62 81 ASN A O 1
ATOM 627 N N . LEU A 1 82 ? 11.707 0.498 -23.839 1.00 81.94 82 LEU A N 1
ATOM 628 C CA . LEU A 1 82 ? 12.485 -0.502 -24.577 1.00 81.94 82 LEU A CA 1
ATOM 629 C C . LEU A 1 82 ? 11.994 -0.673 -26.026 1.00 81.94 82 LEU A C 1
ATOM 631 O O . LEU A 1 82 ? 12.805 -0.812 -26.942 1.00 81.94 82 LEU A O 1
ATOM 635 N N . CYS A 1 83 ? 10.680 -0.617 -26.255 1.00 79.50 83 CYS A N 1
ATOM 636 C CA . CYS A 1 83 ? 10.084 -0.645 -27.591 1.00 79.50 83 CYS A CA 1
ATOM 637 C C . CYS A 1 83 ? 10.359 0.645 -28.380 1.00 79.50 83 CYS A C 1
ATOM 639 O O . CYS A 1 83 ? 10.662 0.577 -29.571 1.00 79.50 83 CYS A O 1
ATOM 641 N N . ALA A 1 84 ? 10.258 1.813 -27.736 1.00 78.31 84 ALA A N 1
ATOM 642 C CA . ALA A 1 84 ? 10.467 3.123 -28.356 1.00 78.31 84 ALA A CA 1
ATOM 643 C C . ALA A 1 84 ? 11.937 3.371 -28.708 1.00 78.31 84 ALA A C 1
ATOM 645 O O . ALA A 1 84 ? 12.233 3.906 -29.773 1.00 78.31 84 ALA A O 1
ATOM 646 N N . VAL A 1 85 ? 12.853 2.913 -27.852 1.00 70.88 85 VAL A N 1
ATOM 647 C CA . VAL A 1 85 ? 14.300 2.927 -28.102 1.00 70.88 85 VAL A CA 1
ATOM 648 C C . VAL A 1 85 ? 14.684 1.944 -29.219 1.00 70.88 85 VAL A C 1
ATOM 650 O O . VAL A 1 85 ? 15.835 1.961 -29.627 1.00 70.88 85 VAL A O 1
ATOM 653 N N . ARG A 1 86 ? 13.728 1.144 -29.744 1.00 59.31 86 ARG A N 1
ATOM 654 C CA . ARG A 1 86 ? 13.851 0.207 -30.877 1.00 59.31 86 ARG A CA 1
ATOM 655 C C . ARG A 1 86 ? 15.267 -0.349 -31.038 1.00 59.31 86 ARG A C 1
ATOM 657 O O . ARG A 1 86 ? 16.070 0.236 -31.750 1.00 59.31 86 ARG A O 1
ATOM 664 N N . VAL A 1 87 ? 15.514 -1.560 -30.536 1.00 57.78 87 VAL A N 1
ATOM 665 C CA . VAL A 1 87 ? 16.452 -2.467 -31.229 1.00 57.78 87 VAL A CA 1
ATOM 666 C C . VAL A 1 87 ? 17.851 -1.844 -31.445 1.00 57.78 87 VAL A C 1
ATOM 668 O O . VAL A 1 87 ? 18.331 -1.745 -32.567 1.00 57.78 87 VAL A O 1
ATOM 671 N N . ALA A 1 88 ? 18.518 -1.395 -30.380 1.00 55.12 88 ALA A N 1
ATOM 672 C CA . ALA A 1 88 ? 19.923 -0.956 -30.458 1.00 55.12 88 ALA A CA 1
ATOM 673 C C . ALA A 1 88 ? 20.904 -1.948 -29.802 1.00 55.12 88 ALA A C 1
ATOM 675 O O . ALA A 1 88 ? 22.112 -1.740 -29.797 1.00 55.12 88 ALA A O 1
ATOM 676 N N . PHE A 1 89 ? 20.392 -3.040 -29.236 1.00 55.62 89 PHE A N 1
ATOM 677 C CA . PHE A 1 89 ? 21.109 -3.830 -28.247 1.00 55.62 89 PHE A CA 1
ATOM 678 C C . PHE A 1 89 ? 20.671 -5.288 -28.372 1.00 55.62 89 PHE A C 1
ATOM 680 O O . PHE A 1 89 ? 19.568 -5.609 -27.956 1.00 55.62 89 PHE A O 1
ATOM 687 N N . GLY A 1 90 ? 21.480 -6.149 -28.998 1.00 68.06 90 GLY A N 1
ATOM 688 C CA . GLY A 1 90 ? 21.201 -7.585 -29.161 1.00 68.06 90 GLY A CA 1
ATOM 689 C C . GLY A 1 90 ? 20.984 -8.305 -27.821 1.00 68.06 90 GLY A C 1
ATOM 690 O O . GLY A 1 90 ? 19.901 -8.258 -27.247 1.00 68.06 90 GLY A O 1
ATOM 691 N N . GLU A 1 91 ? 22.006 -8.968 -27.276 1.00 69.12 91 GLU A N 1
ATOM 692 C CA . GLU A 1 91 ? 21.897 -9.641 -25.964 1.00 69.12 91 GLU A CA 1
ATOM 693 C C . GLU A 1 91 ? 21.626 -8.670 -24.796 1.00 69.12 91 GLU A C 1
ATOM 695 O O . GLU A 1 91 ? 21.034 -9.031 -23.777 1.00 69.12 91 GLU A O 1
ATOM 700 N N . THR A 1 92 ? 21.991 -7.401 -24.964 1.00 75.81 92 THR A N 1
ATOM 701 C CA . THR A 1 92 ? 21.814 -6.323 -23.984 1.00 75.81 92 THR A CA 1
ATOM 702 C C . THR A 1 92 ? 20.351 -5.902 -23.786 1.00 75.81 92 THR A C 1
ATOM 704 O O . THR A 1 92 ? 20.021 -5.360 -22.729 1.00 75.81 92 THR A O 1
ATOM 707 N N . PHE A 1 93 ? 19.439 -6.216 -24.718 1.00 78.75 93 PHE A N 1
ATOM 708 C CA . PHE A 1 93 ? 17.999 -5.990 -24.530 1.00 78.75 93 PHE A CA 1
ATOM 709 C C . PHE A 1 93 ? 17.438 -6.797 -23.357 1.00 78.75 93 PHE A C 1
ATOM 711 O O . PHE A 1 93 ? 16.744 -6.247 -22.502 1.00 78.75 93 PHE A O 1
ATOM 718 N N . TRP A 1 94 ? 17.756 -8.093 -23.283 1.00 78.69 94 TRP A N 1
ATOM 719 C CA . TRP A 1 94 ? 17.226 -8.969 -22.234 1.00 78.69 94 TRP A CA 1
ATOM 720 C C . TRP A 1 94 ? 17.746 -8.583 -20.851 1.00 78.69 94 TRP A C 1
ATOM 722 O O . TRP A 1 94 ? 16.997 -8.636 -19.878 1.00 78.69 94 TRP A O 1
ATOM 732 N N . GLN A 1 95 ? 18.994 -8.117 -20.769 1.00 82.62 95 GLN A N 1
ATOM 733 C CA . GLN A 1 95 ? 19.567 -7.578 -19.535 1.00 82.62 95 GLN A CA 1
ATOM 734 C C . GLN A 1 95 ? 18.841 -6.300 -19.094 1.00 82.62 95 GLN A C 1
ATOM 736 O O . GLN A 1 95 ? 18.464 -6.177 -17.928 1.00 82.62 95 GLN A O 1
ATOM 741 N N . ALA A 1 96 ? 18.582 -5.374 -20.023 1.00 82.19 96 ALA A N 1
ATOM 742 C CA . ALA A 1 96 ? 17.841 -4.147 -19.736 1.00 82.19 96 ALA A CA 1
ATOM 743 C C . ALA A 1 96 ? 16.383 -4.431 -19.333 1.00 82.19 96 ALA A C 1
ATOM 745 O O . ALA A 1 96 ? 15.888 -3.850 -18.367 1.00 82.19 96 ALA A O 1
ATOM 746 N N . ALA A 1 97 ? 15.715 -5.367 -20.013 1.00 82.94 97 ALA A N 1
ATOM 747 C CA . ALA A 1 97 ? 14.371 -5.820 -19.667 1.00 82.94 97 ALA A CA 1
ATOM 748 C C . ALA A 1 97 ? 14.331 -6.453 -18.272 1.00 82.94 97 ALA A C 1
ATOM 750 O O . ALA A 1 97 ? 13.471 -6.108 -17.464 1.00 82.94 97 ALA A O 1
ATOM 751 N N . PHE A 1 98 ? 15.292 -7.324 -17.957 1.00 86.25 98 PHE A N 1
ATOM 752 C CA . PHE A 1 98 ? 15.412 -7.937 -16.639 1.00 86.25 98 PHE A CA 1
ATOM 753 C C . PHE A 1 98 ? 15.596 -6.875 -15.549 1.00 86.25 98 PHE A C 1
ATOM 755 O O . PHE A 1 98 ? 14.797 -6.815 -14.617 1.00 86.25 98 PHE A O 1
ATOM 762 N N . LEU A 1 99 ? 16.583 -5.985 -15.685 1.00 86.56 99 LEU A N 1
ATOM 763 C CA . LEU A 1 99 ? 16.827 -4.912 -14.714 1.00 86.56 99 LEU A CA 1
ATOM 764 C C . LEU A 1 99 ? 15.622 -3.975 -14.563 1.00 86.56 99 LEU A C 1
ATOM 766 O O . LEU A 1 99 ? 15.275 -3.589 -13.446 1.00 86.56 99 LEU A O 1
ATOM 770 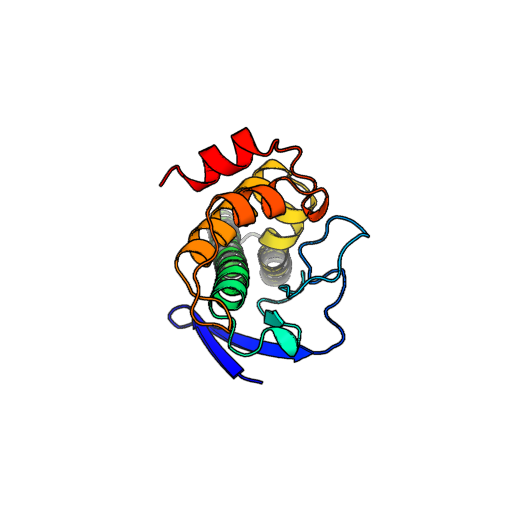N N . GLY A 1 100 ? 14.956 -3.644 -15.669 1.00 87.69 100 GLY A N 1
ATOM 771 C CA . GLY A 1 100 ? 13.748 -2.830 -15.662 1.00 87.69 100 GLY A CA 1
ATOM 772 C C . GLY A 1 100 ? 12.596 -3.496 -14.906 1.00 87.69 100 GLY A C 1
ATOM 773 O O . GLY A 1 100 ? 11.963 -2.849 -14.076 1.00 87.69 100 GLY A O 1
ATOM 774 N N . LEU A 1 101 ? 12.376 -4.801 -15.097 1.00 88.12 101 LEU A N 1
ATOM 775 C CA . LEU A 1 101 ? 11.376 -5.562 -14.339 1.00 88.12 101 LEU A CA 1
ATOM 776 C C . LEU A 1 101 ? 11.706 -5.630 -12.842 1.00 88.12 101 LEU A C 1
ATOM 778 O O . LEU A 1 101 ? 10.803 -5.493 -12.015 1.00 88.12 101 LEU A O 1
ATOM 782 N N . TRP A 1 102 ? 12.983 -5.781 -12.476 1.00 88.00 102 TRP A N 1
ATOM 783 C CA . TRP A 1 102 ? 13.417 -5.698 -11.075 1.00 88.00 102 TRP A CA 1
ATOM 784 C C . TRP A 1 102 ? 13.146 -4.320 -10.472 1.00 88.00 102 TRP A C 1
ATOM 786 O O . TRP A 1 102 ? 12.664 -4.220 -9.342 1.00 88.00 102 TRP A O 1
ATOM 796 N N . PHE A 1 103 ? 13.395 -3.252 -11.229 1.00 87.69 103 PHE A N 1
ATOM 797 C CA . PHE A 1 103 ? 13.061 -1.901 -10.794 1.00 87.69 103 PHE A CA 1
ATOM 798 C C . PHE A 1 103 ? 11.548 -1.732 -10.596 1.00 87.69 103 PHE A C 1
ATOM 800 O O . PHE A 1 103 ? 11.118 -1.185 -9.580 1.00 87.69 103 PHE A O 1
ATOM 807 N N . SER A 1 104 ? 10.733 -2.274 -11.505 1.00 91.06 104 SER A N 1
ATOM 808 C CA . SER A 1 104 ? 9.273 -2.276 -11.378 1.00 91.06 104 SER A CA 1
ATOM 809 C C . SER A 1 104 ? 8.782 -3.044 -10.154 1.00 91.06 104 SER A C 1
ATOM 811 O O . SER A 1 104 ? 7.887 -2.573 -9.451 1.00 91.06 104 SER A O 1
ATOM 813 N N . TRP A 1 105 ? 9.395 -4.192 -9.852 1.00 90.88 105 TRP A N 1
ATOM 814 C CA . TRP A 1 105 ? 9.102 -4.997 -8.660 1.00 90.88 105 TRP A CA 1
ATOM 815 C C . TRP A 1 105 ? 9.353 -4.210 -7.365 1.00 90.88 105 TRP A C 1
ATOM 817 O O . TRP A 1 105 ? 8.607 -4.307 -6.390 1.00 90.88 105 TRP A O 1
ATOM 827 N N . LEU A 1 106 ? 10.385 -3.368 -7.359 1.00 90.25 106 LEU A N 1
ATOM 828 C CA . LEU A 1 106 ? 10.769 -2.565 -6.200 1.00 90.25 106 LEU A CA 1
ATOM 829 C C . LEU A 1 106 ? 10.158 -1.155 -6.190 1.00 90.25 106 LEU A C 1
ATOM 831 O O . LEU A 1 106 ? 10.388 -0.401 -5.246 1.00 90.25 106 LEU A O 1
ATOM 835 N N . ALA A 1 107 ? 9.339 -0.785 -7.175 1.00 90.12 107 ALA A N 1
ATOM 836 C CA . ALA A 1 107 ? 8.828 0.577 -7.302 1.00 90.12 107 ALA A CA 1
ATOM 837 C C . ALA A 1 107 ? 8.023 1.031 -6.068 1.00 90.12 107 ALA A C 1
ATOM 839 O O . ALA A 1 107 ? 8.359 2.037 -5.441 1.00 90.12 107 ALA A O 1
ATOM 840 N N . HIS A 1 108 ? 6.993 0.275 -5.675 1.00 90.25 108 HIS A N 1
ATOM 841 C CA . HIS A 1 108 ? 6.176 0.589 -4.496 1.00 90.25 108 HIS A CA 1
ATOM 842 C C . HIS A 1 108 ? 6.989 0.691 -3.189 1.00 90.25 108 HIS A C 1
ATOM 844 O O . HIS A 1 108 ? 6.916 1.738 -2.538 1.00 90.25 108 HIS A O 1
ATOM 850 N N . PRO A 1 109 ? 7.780 -0.324 -2.779 1.00 87.56 109 PRO A N 1
ATOM 851 C CA . PRO A 1 109 ? 8.523 -0.267 -1.519 1.00 87.56 109 PRO A CA 1
ATOM 852 C C . PRO A 1 109 ? 9.581 0.847 -1.507 1.00 87.56 109 PRO A C 1
ATOM 854 O O . PRO A 1 109 ? 9.762 1.505 -0.476 1.00 87.56 109 PRO A O 1
ATOM 857 N N . LEU A 1 110 ? 10.246 1.119 -2.639 1.00 88.69 110 LEU A N 1
ATOM 858 C CA . LEU A 1 110 ? 11.207 2.220 -2.745 1.00 88.69 110 LEU A CA 1
ATOM 859 C C . LEU A 1 110 ? 10.515 3.579 -2.609 1.00 88.69 110 LEU A C 1
ATOM 861 O O . LEU A 1 110 ? 10.958 4.406 -1.809 1.00 88.69 110 LEU A O 1
ATOM 865 N N . LEU A 1 111 ? 9.397 3.795 -3.309 1.00 89.75 111 LEU A N 1
ATOM 866 C CA . LEU A 1 111 ? 8.612 5.027 -3.200 1.00 89.75 111 LEU A CA 1
ATOM 867 C C . LEU A 1 111 ? 8.059 5.226 -1.785 1.00 89.75 111 LEU A C 1
ATOM 869 O O . LEU A 1 111 ? 8.146 6.327 -1.238 1.00 89.75 111 LEU A O 1
ATOM 873 N N . TYR A 1 112 ? 7.551 4.164 -1.158 1.00 89.44 112 TYR A N 1
ATOM 874 C CA . TYR A 1 112 ? 7.046 4.185 0.215 1.00 89.44 112 TYR A CA 1
ATOM 875 C C . TYR A 1 112 ? 8.142 4.555 1.225 1.00 89.44 112 TYR A C 1
ATOM 877 O O . TYR A 1 112 ? 7.912 5.332 2.162 1.00 89.44 112 TYR A O 1
ATOM 885 N N . ARG A 1 113 ? 9.366 4.049 1.036 1.00 86.94 113 ARG A N 1
ATOM 886 C CA . ARG A 1 113 ? 10.512 4.383 1.891 1.00 86.94 113 ARG A CA 1
ATOM 887 C C . ARG A 1 113 ? 11.021 5.807 1.651 1.00 86.94 113 ARG A C 1
ATOM 889 O O . ARG A 1 113 ? 11.272 6.512 2.629 1.00 86.94 113 ARG A O 1
ATOM 896 N N . ALA A 1 114 ? 11.162 6.224 0.396 1.00 88.62 114 ALA A N 1
ATOM 897 C CA . ALA A 1 114 ? 11.818 7.477 0.020 1.00 88.62 114 ALA A CA 1
ATOM 898 C C . ALA A 1 114 ? 10.905 8.711 0.119 1.00 88.62 114 ALA A C 1
ATOM 900 O O . ALA A 1 114 ? 11.361 9.786 0.502 1.00 88.62 114 ALA A O 1
ATOM 901 N N . SER A 1 115 ? 9.611 8.577 -0.187 1.00 91.94 115 SER A N 1
ATOM 902 C CA . SER A 1 115 ? 8.690 9.711 -0.294 1.00 91.94 115 SER A CA 1
ATOM 903 C C . SER A 1 115 ? 7.635 9.701 0.808 1.00 91.94 115 SER A C 1
ATOM 905 O O . SER A 1 115 ? 6.733 8.863 0.835 1.00 91.94 115 SER A O 1
ATOM 907 N N . ARG A 1 116 ? 7.685 10.708 1.692 1.00 90.75 116 ARG A N 1
ATOM 908 C CA . ARG A 1 116 ? 6.631 10.926 2.701 1.00 90.75 116 ARG A CA 1
ATOM 909 C C . ARG A 1 116 ? 5.270 11.180 2.058 1.00 90.75 116 ARG A C 1
ATOM 911 O O . ARG A 1 116 ? 4.264 10.738 2.599 1.00 90.75 116 ARG A O 1
ATOM 918 N N . ARG A 1 117 ? 5.233 11.862 0.906 1.00 93.19 117 ARG A N 1
ATOM 919 C CA . ARG A 1 117 ? 3.990 12.144 0.173 1.00 93.19 117 ARG A CA 1
ATOM 920 C C . ARG A 1 117 ? 3.364 10.861 -0.364 1.00 93.19 117 ARG A C 1
ATOM 922 O O . ARG A 1 117 ? 2.167 10.662 -0.191 1.00 93.19 117 ARG A O 1
ATOM 929 N N . TYR A 1 118 ? 4.173 9.983 -0.959 1.00 92.38 118 TYR A N 1
ATOM 930 C CA . TYR A 1 118 ? 3.690 8.688 -1.441 1.00 92.38 118 TYR A CA 1
ATOM 931 C C . TYR A 1 118 ? 3.222 7.804 -0.285 1.00 92.38 118 TYR A C 1
ATOM 933 O O . TYR A 1 118 ? 2.139 7.231 -0.352 1.00 92.38 118 TYR A O 1
ATOM 941 N N . ARG A 1 119 ? 3.985 7.758 0.814 1.00 92.06 119 ARG A N 1
ATOM 942 C CA . ARG A 1 119 ? 3.583 7.039 2.027 1.00 92.06 119 ARG A CA 1
ATOM 943 C C . ARG A 1 119 ? 2.257 7.549 2.585 1.00 92.06 119 ARG A C 1
ATOM 945 O O . ARG A 1 119 ? 1.375 6.756 2.871 1.00 92.06 119 ARG A O 1
ATOM 952 N N . ARG A 1 120 ? 2.102 8.872 2.686 1.00 93.69 120 ARG A N 1
ATOM 953 C CA . ARG A 1 120 ? 0.864 9.521 3.134 1.00 93.69 120 ARG A CA 1
ATOM 954 C C . ARG A 1 120 ? -0.320 9.099 2.266 1.00 93.69 120 ARG A C 1
ATOM 956 O O . ARG A 1 120 ? -1.334 8.674 2.802 1.00 93.69 120 ARG A O 1
ATOM 963 N N . TRP A 1 121 ? -0.175 9.180 0.944 1.00 94.94 121 TRP A N 1
ATOM 964 C CA . TRP A 1 121 ? -1.205 8.746 -0.001 1.00 94.94 121 TRP A CA 1
ATOM 965 C C . TRP A 1 121 ? -1.553 7.257 0.156 1.00 94.94 121 TRP A C 1
ATOM 967 O O . TRP A 1 121 ? -2.729 6.906 0.219 1.00 94.94 121 TRP A O 1
ATOM 977 N N . SER A 1 122 ? -0.530 6.405 0.266 1.00 93.69 122 SER A N 1
ATOM 978 C CA . SER A 1 122 ? -0.660 4.954 0.427 1.00 93.69 122 SER A CA 1
ATOM 979 C C . SER A 1 122 ? -1.462 4.588 1.682 1.00 93.69 122 SER A C 1
ATOM 981 O O . SER A 1 122 ? -2.459 3.869 1.589 1.00 93.69 122 SER A O 1
ATOM 983 N N . GLU A 1 123 ? -1.076 5.147 2.831 1.00 93.00 123 GLU A N 1
ATOM 984 C CA . GLU A 1 123 ? -1.703 4.885 4.130 1.00 93.00 123 GLU A CA 1
ATOM 985 C C . GLU A 1 123 ? -3.129 5.429 4.207 1.00 93.00 123 GLU A C 1
ATOM 987 O O . GLU A 1 123 ? -4.034 4.721 4.640 1.00 93.00 123 GLU A O 1
ATOM 992 N N . ILE A 1 124 ? -3.369 6.662 3.741 1.00 94.81 124 ILE A N 1
ATOM 993 C CA . ILE A 1 124 ? -4.723 7.242 3.710 1.00 94.81 124 ILE A CA 1
ATOM 994 C C . ILE A 1 124 ? -5.661 6.333 2.923 1.00 94.81 124 ILE A C 1
ATOM 996 O O . ILE A 1 124 ? -6.758 6.024 3.385 1.00 94.81 124 ILE A O 1
ATOM 1000 N N . ARG A 1 125 ? -5.224 5.866 1.750 1.00 95.25 125 ARG A N 1
ATOM 1001 C CA . ARG A 1 125 ? -6.030 4.981 0.915 1.00 95.25 125 ARG A CA 1
ATOM 1002 C C . ARG A 1 125 ? -6.309 3.644 1.609 1.00 95.25 125 ARG A C 1
ATOM 1004 O O . ARG A 1 125 ? -7.458 3.209 1.608 1.00 95.25 125 ARG A O 1
ATOM 1011 N N . ALA A 1 126 ? -5.307 3.039 2.246 1.00 93.31 126 ALA A N 1
ATOM 1012 C CA . ALA A 1 126 ? -5.470 1.791 2.991 1.00 93.31 126 ALA A CA 1
ATOM 1013 C C . ALA A 1 126 ? -6.440 1.942 4.181 1.00 93.31 126 ALA A C 1
ATOM 1015 O O . ALA A 1 126 ? -7.356 1.132 4.341 1.00 93.31 126 ALA A O 1
ATOM 1016 N N . TYR A 1 127 ? -6.334 3.025 4.960 1.00 93.94 127 TYR A N 1
ATOM 1017 C CA . TYR A 1 127 ? -7.270 3.313 6.054 1.00 93.94 127 TYR A CA 1
ATOM 1018 C C . TYR A 1 127 ? -8.691 3.616 5.564 1.00 93.94 127 TYR A C 1
ATOM 1020 O O . TYR A 1 127 ? -9.651 3.138 6.167 1.00 93.94 127 TYR A O 1
ATOM 1028 N N . ARG A 1 128 ? -8.860 4.344 4.452 1.00 95.44 128 ARG A N 1
ATOM 1029 C CA . ARG A 1 128 ? -10.186 4.575 3.846 1.00 95.44 128 ARG A CA 1
ATOM 1030 C C . ARG A 1 128 ? -10.873 3.265 3.461 1.00 95.44 128 ARG A C 1
ATOM 1032 O O . ARG A 1 128 ? -12.082 3.135 3.647 1.00 95.44 128 ARG A O 1
ATOM 1039 N N . VAL A 1 129 ? -10.119 2.289 2.949 1.00 94.19 129 VAL A N 1
ATOM 1040 C CA . VAL A 1 129 ? -10.646 0.945 2.677 1.00 94.19 129 VAL A CA 1
ATOM 1041 C C . VAL A 1 129 ? -10.987 0.241 3.992 1.00 94.19 129 VAL A C 1
ATOM 1043 O O . VAL A 1 129 ? -12.112 -0.226 4.146 1.00 94.19 129 VAL A O 1
ATOM 1046 N N . GLN A 1 130 ? -10.073 0.225 4.965 1.00 93.56 130 GLN A N 1
ATOM 1047 C CA . GLN A 1 130 ? -10.268 -0.424 6.267 1.00 93.56 130 GLN A CA 1
ATOM 1048 C C . GLN A 1 130 ? -11.532 0.040 7.004 1.00 93.56 130 GLN A C 1
ATOM 1050 O O . GLN A 1 130 ? -12.240 -0.790 7.569 1.00 93.56 130 GLN A O 1
ATOM 1055 N N . LEU A 1 131 ? -11.852 1.339 6.963 1.00 94.38 131 LEU A N 1
ATOM 1056 C CA . LEU A 1 131 ? -13.050 1.919 7.592 1.00 94.38 131 LEU A CA 1
ATOM 1057 C C . LEU A 1 131 ? -14.368 1.300 7.092 1.00 94.38 131 LEU A C 1
ATOM 1059 O O . LEU A 1 131 ? -15.388 1.353 7.780 1.00 94.38 131 LEU A O 1
ATOM 1063 N N . ARG A 1 132 ? -14.368 0.695 5.899 1.00 94.69 132 ARG A N 1
ATOM 1064 C CA . ARG A 1 132 ? -15.567 0.102 5.290 1.00 94.69 132 ARG A CA 1
ATOM 1065 C C . ARG A 1 132 ? -15.861 -1.306 5.806 1.00 94.69 132 ARG A C 1
ATOM 1067 O O . ARG A 1 132 ? -16.999 -1.760 5.658 1.00 94.69 132 ARG A O 1
ATOM 1074 N N . TYR A 1 133 ? -14.888 -1.965 6.435 1.00 93.38 133 TYR A N 1
ATOM 1075 C CA . TYR A 1 133 ? -14.957 -3.373 6.821 1.00 93.38 133 TYR A CA 1
ATOM 1076 C C . TYR A 1 133 ? -14.892 -3.569 8.346 1.00 93.38 133 TYR A C 1
ATOM 1078 O O . TYR A 1 133 ? -14.288 -2.763 9.057 1.00 93.38 133 TYR A O 1
ATOM 1086 N N . PRO A 1 134 ? -15.540 -4.624 8.872 1.00 92.62 134 PRO A N 1
ATOM 1087 C CA . PRO A 1 134 ? -15.586 -4.887 10.306 1.00 92.62 134 PRO A CA 1
ATOM 1088 C C . PRO A 1 134 ? -14.289 -5.505 10.850 1.00 92.62 134 PRO A C 1
ATOM 1090 O O . PRO A 1 134 ? -13.525 -6.149 10.127 1.00 92.62 134 PRO A O 1
ATOM 1093 N N . ASP A 1 135 ? -14.068 -5.340 12.153 1.00 89.56 135 ASP A N 1
ATOM 1094 C CA . ASP A 1 135 ? -13.079 -6.084 12.931 1.00 89.56 135 ASP A CA 1
ATOM 1095 C C . ASP A 1 135 ? -13.577 -7.504 13.288 1.00 89.56 135 ASP A C 1
ATOM 1097 O O . ASP A 1 135 ? -14.631 -7.953 12.834 1.00 89.56 135 ASP A O 1
ATOM 1101 N N . THR A 1 136 ? -12.824 -8.226 14.127 1.00 86.31 136 THR A N 1
ATOM 1102 C CA . THR A 1 136 ? -13.179 -9.584 14.589 1.00 86.31 136 THR A CA 1
ATOM 1103 C C . THR A 1 136 ? -14.492 -9.660 15.370 1.00 86.31 136 THR A C 1
ATOM 1105 O O . THR A 1 136 ? -15.056 -10.742 15.497 1.00 86.31 136 THR A O 1
ATOM 1108 N N . ARG A 1 137 ? -14.987 -8.536 15.900 1.00 87.94 137 ARG A N 1
ATOM 1109 C CA . ARG A 1 137 ? -16.243 -8.444 16.658 1.00 87.94 137 ARG A CA 1
ATOM 1110 C C . ARG A 1 137 ? -17.414 -8.010 15.777 1.00 87.94 137 ARG A C 1
ATOM 1112 O O . ARG A 1 137 ? -18.502 -7.774 16.291 1.00 87.94 137 ARG A O 1
ATOM 1119 N N . GLY A 1 138 ? -17.201 -7.858 14.469 1.00 88.81 138 GLY A N 1
ATOM 1120 C CA . GLY A 1 138 ? -18.215 -7.335 13.556 1.00 88.81 138 GLY A CA 1
ATOM 1121 C C . GLY A 1 138 ? -18.346 -5.808 13.590 1.00 88.81 138 GLY A C 1
ATOM 1122 O O . GLY A 1 138 ? -19.240 -5.265 12.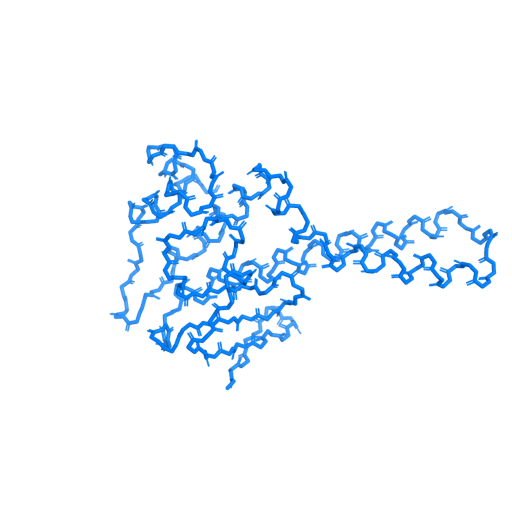944 1.00 88.81 138 GLY A O 1
ATOM 1123 N N . VAL A 1 139 ? -17.471 -5.095 14.311 1.00 90.44 139 VAL A N 1
ATOM 1124 C CA . VAL A 1 139 ? -17.569 -3.642 14.502 1.00 90.44 139 VAL A CA 1
ATOM 1125 C C . VAL A 1 139 ? -16.627 -2.925 13.540 1.00 90.44 139 VAL A C 1
ATOM 1127 O O . VAL A 1 139 ? -15.445 -3.251 13.446 1.00 90.44 139 VAL A O 1
ATOM 1130 N N . LYS A 1 140 ? -17.131 -1.925 12.812 1.00 90.81 140 LYS A N 1
ATOM 1131 C CA . LYS A 1 140 ? -16.294 -1.094 11.932 1.00 90.81 140 LYS A CA 1
ATOM 1132 C C . LYS A 1 140 ? -15.419 -0.149 12.751 1.00 90.81 140 LYS A C 1
ATOM 1134 O O . LYS A 1 140 ? -15.851 0.398 13.766 1.00 90.81 140 LYS A O 1
ATOM 1139 N N . MET A 1 141 ? -14.194 0.072 12.282 1.00 90.56 141 MET A N 1
ATOM 1140 C CA . MET A 1 141 ? -13.299 1.066 12.873 1.00 90.56 141 MET A CA 1
ATOM 1141 C C . MET A 1 141 ? -13.922 2.464 12.765 1.00 90.56 141 MET A C 1
ATOM 1143 O O . MET A 1 141 ? -14.465 2.831 11.725 1.00 90.56 141 MET A O 1
ATOM 1147 N N . SER A 1 142 ? -13.837 3.253 13.837 1.00 93.56 142 SER A N 1
ATOM 1148 C CA . SER A 1 142 ? -14.291 4.641 13.805 1.00 93.56 142 SER A CA 1
ATOM 1149 C C . SER A 1 142 ? -13.287 5.528 13.068 1.00 93.56 142 SER A C 1
ATOM 1151 O O . SER A 1 142 ? -12.077 5.288 13.096 1.00 93.56 142 SER A O 1
ATOM 1153 N N . LEU A 1 143 ? -13.783 6.604 12.453 1.00 94.12 143 LEU A N 1
ATOM 1154 C CA . LEU A 1 143 ? -12.943 7.597 11.779 1.00 94.12 143 LEU A CA 1
ATOM 1155 C C . LEU A 1 143 ? -11.877 8.184 12.722 1.00 94.12 143 LEU A C 1
ATOM 1157 O O . LEU A 1 143 ? -10.731 8.364 12.321 1.00 94.12 143 LEU A O 1
ATOM 1161 N N . SER A 1 144 ? -12.238 8.446 13.981 1.00 93.81 144 SER A N 1
ATOM 1162 C CA . SER A 1 144 ? -11.305 8.960 14.990 1.00 93.81 144 SER A CA 1
ATOM 1163 C C . SER A 1 144 ? -10.204 7.951 15.320 1.00 93.81 144 SER A C 1
ATOM 1165 O O . SER A 1 144 ? -9.038 8.326 15.341 1.00 93.81 144 SER A O 1
ATOM 1167 N N . ALA A 1 145 ? -10.540 6.667 15.488 1.00 90.75 145 ALA A N 1
ATOM 1168 C CA . ALA A 1 145 ? -9.536 5.634 15.748 1.00 90.75 145 ALA A CA 1
ATOM 1169 C C . ALA A 1 145 ? -8.556 5.483 14.570 1.00 90.75 145 ALA A C 1
ATOM 1171 O O . ALA A 1 145 ? -7.350 5.357 14.774 1.00 90.75 145 ALA A O 1
ATOM 1172 N N . ALA A 1 146 ? -9.051 5.549 13.330 1.00 91.19 146 ALA A N 1
ATOM 1173 C CA . ALA A 1 146 ? -8.190 5.546 12.148 1.00 91.19 146 ALA A CA 1
ATOM 1174 C C . ALA A 1 146 ? -7.291 6.794 12.084 1.00 91.19 146 ALA A C 1
ATOM 1176 O O . ALA A 1 146 ? -6.102 6.681 11.792 1.00 91.19 146 ALA A O 1
ATOM 1177 N N . ALA A 1 147 ? -7.829 7.976 12.401 1.00 93.94 147 ALA A N 1
ATOM 1178 C CA . ALA A 1 147 ? -7.068 9.223 12.420 1.00 93.94 147 ALA A CA 1
ATOM 1179 C C . ALA A 1 147 ? -5.963 9.227 13.492 1.00 93.94 147 ALA A C 1
ATOM 1181 O O . ALA A 1 147 ? -4.865 9.710 13.221 1.00 93.94 147 ALA A O 1
ATOM 1182 N N . GLU A 1 148 ? -6.216 8.657 14.674 1.00 91.06 148 GLU A N 1
ATOM 1183 C CA . GLU A 1 148 ? -5.201 8.464 15.721 1.00 91.06 148 GLU A CA 1
ATOM 1184 C C . GLU A 1 148 ? -4.058 7.564 15.243 1.00 91.06 148 GLU A C 1
ATOM 1186 O O . GLU A 1 148 ? -2.887 7.929 15.365 1.00 91.06 148 GLU A O 1
ATOM 1191 N N . LEU A 1 149 ? -4.383 6.414 14.644 1.00 88.38 149 LEU A N 1
ATOM 1192 C CA . LEU A 1 149 ? -3.377 5.487 14.120 1.00 88.38 149 LEU A CA 1
ATOM 1193 C C . LEU A 1 149 ? -2.556 6.108 12.982 1.00 88.38 149 LEU A C 1
ATOM 1195 O O . LEU A 1 149 ? -1.337 5.929 12.932 1.00 88.38 149 LEU A O 1
ATOM 1199 N N . LEU A 1 150 ? -3.209 6.859 12.092 1.00 89.19 150 LEU A N 1
ATOM 1200 C CA . LEU A 1 150 ? -2.573 7.521 10.955 1.00 89.19 150 LEU A CA 1
ATOM 1201 C C . LEU A 1 150 ? -1.667 8.690 11.386 1.00 89.19 150 LEU A C 1
ATOM 1203 O O . LEU A 1 150 ? -0.584 8.866 10.824 1.00 89.19 150 LEU A O 1
ATOM 1207 N N . ALA A 1 151 ? -2.087 9.476 12.383 1.00 90.00 151 ALA A N 1
ATOM 1208 C CA . ALA A 1 151 ? -1.295 10.569 12.956 1.00 90.00 151 ALA A CA 1
ATOM 1209 C C . ALA A 1 151 ? -0.146 10.074 13.854 1.00 90.00 151 ALA A C 1
ATOM 1211 O O . ALA A 1 151 ? 0.784 10.827 14.150 1.00 90.00 151 ALA A O 1
ATOM 1212 N N . GLY A 1 152 ? -0.190 8.809 14.278 1.00 83.50 152 GLY A N 1
ATOM 1213 C CA . GLY A 1 152 ? 0.826 8.198 15.121 1.00 83.50 152 GLY A CA 1
ATOM 1214 C C . GLY A 1 152 ? 2.239 8.201 14.507 1.00 83.50 152 GLY A C 1
ATOM 1215 O O . GLY A 1 152 ? 2.427 8.281 13.287 1.00 83.50 152 GLY A O 1
ATOM 1216 N N . PRO A 1 153 ? 3.282 8.042 15.343 1.00 80.44 153 PRO A N 1
ATOM 1217 C CA . PRO A 1 153 ? 4.676 8.103 14.901 1.00 80.44 153 PRO A CA 1
ATOM 1218 C C . PRO A 1 153 ? 5.069 6.941 13.984 1.00 80.44 153 PRO A C 1
ATOM 1220 O O . PRO A 1 153 ? 6.062 7.059 13.263 1.00 80.44 153 PRO A O 1
ATOM 1223 N N . ARG A 1 154 ? 4.283 5.850 13.981 1.00 77.88 154 ARG A N 1
ATOM 1224 C CA . ARG A 1 154 ? 4.509 4.641 13.180 1.00 77.88 154 ARG A CA 1
ATOM 1225 C C . ARG A 1 154 ? 4.811 5.006 11.735 1.00 77.88 154 ARG A C 1
ATOM 1227 O O . ARG A 1 154 ? 5.900 4.758 11.260 1.00 77.88 154 ARG A O 1
ATOM 1234 N N . TYR A 1 155 ? 3.933 5.716 11.042 1.00 79.62 155 TYR A N 1
ATOM 1235 C CA . TYR A 1 155 ? 4.132 5.958 9.610 1.00 79.62 155 TYR A CA 1
ATOM 1236 C C . TYR A 1 155 ? 5.082 7.130 9.298 1.00 79.62 155 TYR A C 1
ATOM 1238 O O . TYR A 1 155 ? 5.484 7.329 8.146 1.00 79.62 155 TYR A O 1
ATOM 1246 N N . ARG A 1 156 ? 5.504 7.904 10.312 1.00 82.94 156 ARG A N 1
ATOM 1247 C CA . ARG A 1 156 ? 6.333 9.120 10.163 1.00 82.94 156 ARG A CA 1
ATOM 1248 C C . ARG A 1 156 ? 5.765 10.096 9.116 1.00 82.94 156 ARG A C 1
ATOM 1250 O O . ARG A 1 156 ? 6.508 10.639 8.295 1.00 82.94 156 ARG A O 1
ATOM 1257 N N . LEU A 1 157 ? 4.443 10.289 9.123 1.00 85.88 157 LEU A N 1
ATOM 1258 C CA . LEU A 1 157 ? 3.740 11.146 8.155 1.00 85.88 157 LEU A CA 1
ATOM 1259 C C . LEU A 1 157 ? 3.772 12.632 8.525 1.00 85.88 157 LEU A C 1
ATOM 1261 O O . LEU A 1 157 ? 3.554 13.474 7.650 1.00 85.88 157 LEU A O 1
ATOM 1265 N N . GLY A 1 158 ? 4.048 12.937 9.799 1.00 86.94 158 GLY A N 1
ATOM 1266 C CA . GLY A 1 158 ? 4.010 14.299 10.335 1.00 86.94 158 GLY A CA 1
ATOM 1267 C C . GLY A 1 158 ? 2.615 14.921 10.265 1.00 86.94 158 GLY A C 1
ATOM 1268 O O . GLY A 1 158 ? 2.515 16.123 10.064 1.00 86.94 158 GLY A O 1
ATOM 1269 N N . LEU A 1 159 ? 1.565 14.097 10.344 1.00 90.06 159 LEU A N 1
ATOM 1270 C CA . LEU A 1 159 ? 0.173 14.538 10.343 1.00 90.06 159 LEU A CA 1
ATOM 1271 C C . LEU A 1 159 ? -0.283 14.820 11.771 1.00 90.06 159 LEU A C 1
ATOM 1273 O O . LEU A 1 159 ? 0.021 14.052 12.682 1.00 90.06 159 LEU A O 1
ATOM 1277 N N . GLN A 1 160 ? -1.067 15.877 11.951 1.00 94.06 160 GLN A N 1
ATOM 1278 C CA . GLN A 1 160 ? -1.829 16.071 13.185 1.00 94.06 160 GLN A CA 1
ATOM 1279 C C . GLN A 1 160 ? -3.146 15.290 13.128 1.00 94.06 160 GLN A C 1
ATOM 1281 O O . GLN A 1 160 ? -3.683 15.058 12.048 1.00 94.06 160 GLN A O 1
ATOM 1286 N N . PHE A 1 161 ? -3.723 14.944 14.283 1.00 93.88 161 PHE A N 1
ATOM 1287 C CA . PHE A 1 161 ? -5.003 14.223 14.356 1.00 93.88 161 PHE A CA 1
ATOM 1288 C C . PHE A 1 161 ? -6.118 14.891 13.532 1.00 93.88 161 PHE A C 1
ATOM 1290 O O . PHE A 1 161 ? -6.825 14.220 12.783 1.00 93.88 161 PHE A O 1
ATOM 1297 N N . LYS A 1 162 ? -6.255 16.223 13.626 1.00 94.88 162 LYS A N 1
ATOM 1298 C CA . LYS A 1 162 ? -7.279 16.980 12.887 1.00 94.88 162 LYS A CA 1
ATOM 1299 C C . LYS A 1 162 ? -7.087 16.878 11.367 1.00 94.88 162 LYS A C 1
ATOM 1301 O O . LYS A 1 162 ? -8.069 16.688 10.657 1.00 94.88 162 LYS A O 1
ATOM 1306 N N . GLU A 1 163 ? -5.840 16.952 10.899 1.00 94.25 163 GLU A N 1
ATOM 1307 C CA . GLU A 1 163 ? -5.469 16.800 9.483 1.00 94.25 163 GLU A CA 1
ATOM 1308 C C . GLU A 1 163 ? -5.688 15.356 9.005 1.00 94.25 163 GLU A C 1
ATOM 1310 O O . GLU A 1 163 ? -6.284 15.124 7.959 1.00 94.25 163 GLU A O 1
ATOM 1315 N N . ALA A 1 164 ? -5.276 14.360 9.794 1.00 93.94 164 ALA A N 1
ATOM 1316 C CA . ALA A 1 164 ? -5.513 12.952 9.488 1.00 93.94 164 ALA A CA 1
ATOM 1317 C C . ALA A 1 164 ? -7.014 12.647 9.363 1.00 93.94 164 ALA A C 1
ATOM 1319 O O . ALA A 1 164 ? -7.439 11.973 8.428 1.00 93.94 164 ALA A O 1
ATOM 1320 N N . ARG A 1 165 ? -7.831 13.188 10.274 1.00 96.06 165 ARG A N 1
ATOM 1321 C CA . ARG A 1 165 ? -9.284 13.012 10.255 1.00 96.06 165 ARG A CA 1
ATOM 1322 C C . ARG A 1 165 ? -9.935 13.656 9.032 1.00 96.06 165 ARG A C 1
ATOM 1324 O O . ARG A 1 165 ? -10.814 13.026 8.453 1.00 96.06 165 ARG A O 1
ATOM 1331 N N . SER A 1 166 ? -9.531 14.869 8.641 1.00 95.81 166 SER A N 1
ATOM 1332 C CA . SER A 1 166 ? -10.084 15.521 7.444 1.00 95.81 166 SER A CA 1
ATOM 1333 C C . SER A 1 166 ? -9.724 14.745 6.179 1.00 95.81 166 SER A C 1
ATOM 1335 O O . SER A 1 166 ? -10.607 14.412 5.397 1.00 95.81 166 SER A O 1
ATOM 1337 N N . LEU A 1 167 ? -8.460 14.331 6.046 1.00 94.75 167 LEU A N 1
ATOM 1338 C CA . LEU A 1 167 ? -7.987 13.544 4.904 1.00 94.75 167 LEU A CA 1
ATOM 1339 C C . LEU A 1 167 ? -8.683 12.182 4.780 1.00 94.75 167 LEU A C 1
ATOM 1341 O O . LEU A 1 167 ? -8.839 11.667 3.677 1.00 94.75 167 LEU A O 1
ATOM 1345 N N . LEU A 1 168 ? -9.092 11.566 5.889 1.00 94.19 168 LEU A N 1
ATOM 1346 C CA . LEU A 1 168 ? -9.858 10.317 5.860 1.00 94.19 168 LEU A CA 1
ATOM 1347 C C . LEU A 1 168 ? -11.350 10.527 5.553 1.00 94.19 168 LEU A C 1
ATOM 1349 O O . LEU A 1 168 ? -11.997 9.575 5.126 1.00 94.19 168 LEU A O 1
ATOM 1353 N N . ALA A 1 169 ? -11.883 11.730 5.783 1.00 92.44 169 ALA A N 1
ATOM 1354 C CA . ALA A 1 169 ? -13.285 12.076 5.542 1.00 92.44 169 ALA A CA 1
ATOM 1355 C C . ALA A 1 169 ? -13.564 12.550 4.105 1.00 92.44 169 ALA A C 1
ATOM 1357 O O . ALA A 1 169 ? -14.703 12.482 3.658 1.00 92.44 169 ALA A O 1
ATOM 1358 N N . GLU A 1 170 ? -12.546 13.041 3.399 1.00 83.75 170 GLU A N 1
ATOM 1359 C CA . GLU A 1 170 ? -12.627 13.364 1.971 1.00 83.75 170 GLU A CA 1
ATOM 1360 C C . GLU A 1 170 ? -12.774 12.063 1.158 1.00 83.75 170 GLU A C 1
ATOM 1362 O O . GLU A 1 170 ? -11.977 11.143 1.340 1.00 83.75 170 GLU A O 1
ATOM 1367 N N . GLU A 1 171 ? -13.778 11.955 0.282 1.00 58.28 171 GLU A N 1
ATOM 1368 C CA . GLU A 1 171 ? -13.975 10.783 -0.595 1.00 58.28 171 GLU A CA 1
ATOM 1369 C C . GLU A 1 171 ? -13.194 10.908 -1.906 1.00 58.28 171 GLU A C 1
ATOM 1371 O O . GLU A 1 171 ? -13.472 11.840 -2.690 1.00 58.28 171 GLU A O 1
#